Protein AF-E8WKQ5-F1 (afdb_monomer)

Secondary structure (DSSP, 8-state):
--HHHHHHHHHHHHH-TTSEEEEEE--BTTBSTT-EEEEEETTEEEEEEEE-S-GGG--S---HHHHHHHHHHHHHHHHH--SSEEEEEEE-

Nearest PDB structures (foldseek):
  8ove-assembly1_AX  TM=3.709E-01  e=2.073E-01  Trypanosoma brucei brucei
  6hz5-assembly1_M  TM=3.935E-01  e=5.755E-01  Escherichia coli K-12
  1ib8-assembly1_A  TM=2.394E-01  e=7.991E-02  Streptococcus pneumoniae
  6s81-assembly2_B  TM=2.930E-01  e=2.219E-01  Pyrococcus furiosus DSM 3638
  4l4q-assembly1_A  TM=2.978E-01  e=6.161E-01  Thermococcus kodakarensis

Solvent-accessible surface area (backbone atoms only — not comparable to full-atom values): 5324 Å² total; per-residue (Å²): 122,28,71,67,54,50,51,39,52,52,54,42,41,69,75,36,71,83,36,53,72,47,65,82,33,69,30,42,94,93,38,53,64,75,11,25,42,31,40,38,42,98,75,31,35,41,34,44,32,31,37,59,74,67,81,93,74,62,75,95,67,86,54,76,70,54,46,56,52,53,43,51,53,49,52,54,52,56,72,67,56,86,54,53,67,48,79,45,80,44,78,101

Radius of gyration: 12.78 Å; Cα contacts (8 Å, |Δi|>4): 143; chains: 1; bounding box: 30×22×36 Å

Sequence (92 aa):
MHEIGRQISVRLQEALPEARIYWEREPREEGLRGSALSAELKHRKFTMQFDGPPEEECAETLESALVDQVVDDFVEFFTRSIYPKEKFTRII

Mean predicted aligned error: 6.75 Å

Foldseek 3Di:
DEPLQVLLQVLLCVVCVQWDKDKPAGADNQGQAQTKIWTHHDLAIEIEHEHEDPPVPDDSDDDPVVSVVVNVVVSVCRVPDPDSYYYHYDYD

Structure (mmCIF, N/CA/C/O backbone):
data_AF-E8WKQ5-F1
#
_entry.id   AF-E8WKQ5-F1
#
loop_
_atom_site.group_PDB
_atom_site.id
_atom_site.type_symbol
_atom_site.labe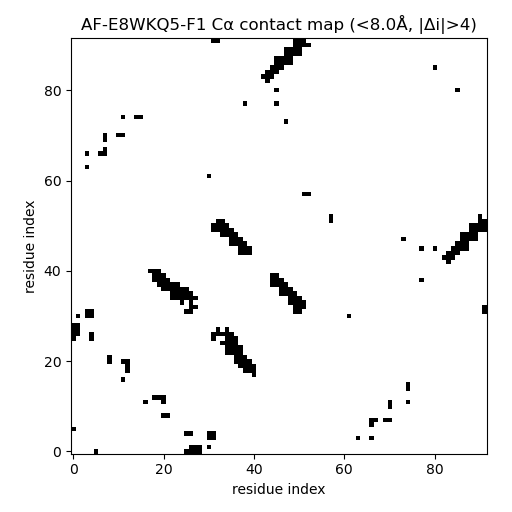l_atom_id
_atom_site.label_alt_id
_atom_site.label_comp_id
_atom_site.label_asym_id
_atom_site.label_entity_id
_atom_site.label_seq_id
_atom_site.pdbx_PDB_ins_code
_atom_site.Cartn_x
_atom_site.Cartn_y
_atom_site.Cartn_z
_atom_site.occupancy
_atom_site.B_iso_or_equiv
_atom_site.auth_seq_id
_atom_site.auth_comp_id
_atom_site.auth_asym_id
_atom_site.auth_atom_id
_atom_site.pdbx_PDB_model_num
ATOM 1 N N . MET A 1 1 ? 15.007 4.754 0.629 1.00 63.00 1 MET A N 1
ATOM 2 C CA . MET A 1 1 ? 13.589 4.816 0.213 1.00 63.00 1 MET A CA 1
ATOM 3 C C . MET A 1 1 ? 13.438 5.691 -1.030 1.00 63.00 1 MET A C 1
ATOM 5 O O . MET A 1 1 ? 13.754 6.874 -0.959 1.00 63.00 1 MET A O 1
ATOM 9 N N . HIS A 1 2 ? 12.988 5.102 -2.145 1.00 78.69 2 HIS A N 1
ATOM 10 C CA . HIS A 1 2 ? 12.702 5.781 -3.421 1.00 78.69 2 HIS A CA 1
ATOM 11 C C . HIS A 1 2 ? 11.620 6.868 -3.279 1.00 78.69 2 HIS A C 1
ATOM 13 O O . HIS A 1 2 ? 10.720 6.733 -2.442 1.00 78.69 2 HIS A O 1
ATOM 19 N N . GLU A 1 3 ? 11.664 7.912 -4.114 1.00 82.56 3 GLU A N 1
ATOM 20 C CA . GLU A 1 3 ? 10.744 9.059 -4.046 1.00 82.56 3 GLU A CA 1
ATOM 21 C C . GLU A 1 3 ? 9.270 8.630 -4.125 1.00 82.56 3 GLU A C 1
ATOM 23 O O . GLU A 1 3 ? 8.470 8.990 -3.265 1.00 82.56 3 GLU A O 1
ATOM 28 N N . ILE A 1 4 ? 8.934 7.762 -5.078 1.00 81.50 4 ILE A N 1
ATOM 29 C CA . ILE A 1 4 ? 7.578 7.209 -5.249 1.00 81.50 4 ILE A CA 1
ATOM 30 C C . ILE A 1 4 ? 7.129 6.410 -4.024 1.00 81.50 4 ILE A C 1
ATOM 32 O O . ILE A 1 4 ? 6.004 6.565 -3.556 1.00 81.50 4 ILE A O 1
ATOM 36 N N . GLY A 1 5 ? 8.022 5.599 -3.450 1.00 85.38 5 GLY A N 1
ATOM 37 C CA . GLY A 1 5 ? 7.727 4.848 -2.230 1.00 85.38 5 GLY A CA 1
ATOM 38 C C . GLY A 1 5 ? 7.370 5.765 -1.064 1.00 85.38 5 GLY A C 1
ATOM 39 O O . GLY A 1 5 ? 6.427 5.505 -0.310 1.00 85.38 5 GLY A O 1
ATOM 40 N N . ARG A 1 6 ? 8.092 6.884 -0.948 1.00 88.19 6 ARG A N 1
ATOM 41 C CA . ARG A 1 6 ? 7.810 7.918 0.046 1.00 88.19 6 ARG A CA 1
ATOM 42 C C . ARG A 1 6 ? 6.467 8.599 -0.222 1.00 88.19 6 ARG A C 1
ATOM 44 O O . ARG A 1 6 ? 5.686 8.731 0.716 1.00 88.19 6 ARG A O 1
ATOM 51 N N . GLN A 1 7 ? 6.186 8.995 -1.463 1.00 88.75 7 GLN A N 1
ATOM 52 C CA . GLN A 1 7 ? 4.923 9.647 -1.827 1.00 88.75 7 GLN A CA 1
ATOM 53 C C . GLN A 1 7 ? 3.712 8.745 -1.531 1.00 88.75 7 GLN A C 1
ATOM 55 O O . GLN A 1 7 ? 2.776 9.191 -0.869 1.00 88.75 7 GLN A O 1
ATOM 60 N N . ILE A 1 8 ? 3.775 7.461 -1.907 1.00 89.50 8 ILE A N 1
ATOM 61 C CA . ILE A 1 8 ? 2.736 6.462 -1.597 1.00 89.50 8 ILE A CA 1
ATOM 62 C C . ILE A 1 8 ? 2.523 6.342 -0.084 1.00 89.50 8 ILE A C 1
ATOM 64 O O . ILE A 1 8 ? 1.389 6.334 0.387 1.00 89.50 8 ILE A O 1
ATOM 68 N N . SER A 1 9 ? 3.609 6.280 0.691 1.00 90.50 9 SER A N 1
ATOM 69 C CA . SER A 1 9 ? 3.523 6.130 2.151 1.00 90.50 9 SER A CA 1
ATOM 70 C C . SER A 1 9 ? 2.835 7.319 2.814 1.00 90.50 9 SER A C 1
ATOM 72 O O . SER A 1 9 ? 1.996 7.119 3.688 1.00 90.50 9 SER A O 1
ATOM 74 N N . VAL A 1 10 ? 3.180 8.541 2.395 1.00 92.06 10 VAL A N 1
ATOM 75 C CA . VAL A 1 10 ? 2.577 9.778 2.917 1.00 92.06 10 VAL A CA 1
ATOM 76 C C . VAL A 1 10 ? 1.088 9.816 2.585 1.00 92.06 10 VAL A C 1
ATOM 78 O O . VAL A 1 10 ? 0.267 9.931 3.489 1.00 92.06 10 VAL A O 1
ATOM 81 N N . ARG A 1 11 ? 0.735 9.618 1.311 1.00 90.75 11 ARG A N 1
ATOM 82 C CA . ARG A 1 11 ? -0.660 9.623 0.845 1.00 90.75 11 ARG A CA 1
ATOM 83 C C . ARG A 1 11 ? -1.513 8.568 1.555 1.00 90.75 11 ARG A C 1
ATOM 85 O O . ARG A 1 11 ? -2.651 8.839 1.923 1.00 90.75 11 ARG A O 1
ATOM 92 N N . LEU A 1 12 ? -0.973 7.372 1.792 1.00 90.81 12 LEU A N 1
ATOM 93 C CA . LEU A 1 12 ? -1.698 6.318 2.509 1.00 90.81 12 LEU A CA 1
ATOM 94 C C . LEU A 1 12 ? -1.846 6.595 4.000 1.00 90.81 12 LEU A C 1
ATOM 96 O O . LEU A 1 12 ? -2.868 6.229 4.570 1.00 90.81 12 LEU A O 1
ATOM 100 N N . GLN A 1 13 ? -0.868 7.241 4.634 1.00 92.25 13 GLN A N 1
ATOM 101 C CA . GLN A 1 13 ? -1.019 7.700 6.017 1.00 92.25 13 GLN A CA 1
ATOM 102 C C . GLN A 1 13 ? -2.091 8.789 6.133 1.00 92.25 13 GLN A C 1
ATOM 104 O O . GLN A 1 13 ? -2.842 8.795 7.103 1.00 92.25 13 GLN A O 1
ATOM 109 N N . GLU A 1 14 ? -2.198 9.674 5.141 1.00 92.19 14 GLU A 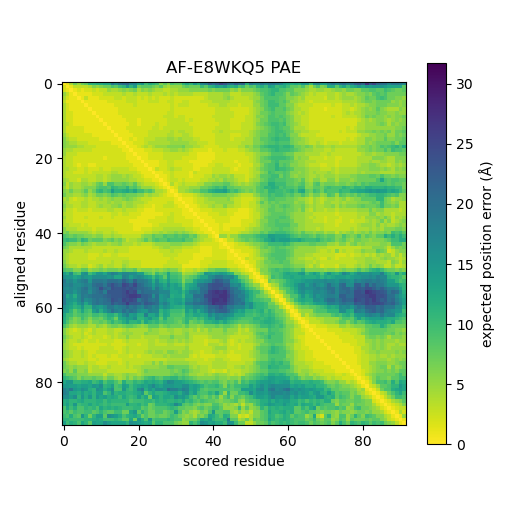N 1
ATOM 110 C CA . GLU A 1 14 ? -3.264 10.680 5.074 1.00 92.19 14 GLU A CA 1
ATOM 111 C C . GLU A 1 14 ? -4.642 10.040 4.846 1.00 92.19 14 GLU A C 1
ATOM 113 O O . GLU A 1 14 ? -5.612 10.419 5.502 1.00 92.19 14 GLU A O 1
ATOM 118 N N . ALA A 1 15 ? -4.733 9.051 3.951 1.00 88.81 15 ALA A N 1
ATOM 119 C CA . ALA A 1 15 ? -5.985 8.368 3.625 1.00 88.81 15 ALA A CA 1
ATOM 120 C C . ALA A 1 15 ? -6.452 7.388 4.719 1.00 88.81 15 ALA A C 1
ATOM 122 O O . ALA A 1 15 ? -7.653 7.212 4.927 1.00 88.81 15 ALA A O 1
ATOM 123 N N . LEU A 1 16 ? -5.516 6.744 5.422 1.00 89.31 16 LEU A N 1
ATOM 124 C CA . LEU A 1 16 ? -5.770 5.737 6.457 1.00 89.31 16 LEU A CA 1
ATOM 125 C C . LEU A 1 16 ? -5.049 6.111 7.769 1.00 89.31 16 LEU A C 1
ATOM 127 O O . LEU A 1 16 ? -4.171 5.370 8.216 1.00 89.31 16 LEU A O 1
ATOM 131 N N . PRO A 1 17 ? -5.427 7.217 8.437 1.00 88.81 17 PRO A N 1
ATOM 132 C CA . PRO A 1 17 ? -4.694 7.744 9.595 1.00 88.81 17 PRO A CA 1
ATOM 133 C C . PRO A 1 17 ? -4.703 6.808 10.810 1.00 88.81 17 PRO A C 1
ATOM 135 O O . PRO A 1 17 ? -3.829 6.885 11.671 1.00 88.81 17 PRO A O 1
ATOM 138 N N . GLU A 1 18 ? -5.687 5.912 10.893 1.00 88.88 18 GLU A N 1
ATOM 139 C CA . GLU A 1 18 ? -5.779 4.919 11.967 1.00 88.88 18 GLU A CA 1
ATOM 140 C C . GLU A 1 18 ? -4.924 3.668 11.702 1.00 88.88 18 GLU A C 1
ATOM 142 O O . GLU A 1 18 ? -4.683 2.881 12.622 1.00 88.88 18 GLU A O 1
ATOM 147 N N . ALA A 1 19 ? -4.489 3.448 10.457 1.00 89.62 19 ALA A N 1
ATOM 148 C CA . ALA A 1 19 ? -3.719 2.274 10.071 1.00 89.62 19 ALA A CA 1
ATOM 149 C C . ALA A 1 19 ? -2.213 2.544 10.177 1.00 89.62 19 ALA A C 1
ATOM 151 O O . ALA A 1 19 ? -1.693 3.576 9.755 1.00 89.62 19 ALA A O 1
ATOM 152 N N . ARG A 1 20 ? -1.470 1.564 10.688 1.00 93.00 20 ARG A N 1
ATOM 153 C CA . ARG A 1 20 ? -0.010 1.573 10.648 1.00 93.00 20 ARG A CA 1
ATOM 154 C C . ARG A 1 20 ? 0.454 1.167 9.252 1.00 93.00 20 ARG A C 1
ATOM 156 O O . ARG A 1 20 ? 0.370 -0.008 8.898 1.00 93.00 20 ARG A O 1
ATOM 163 N N . ILE A 1 21 ? 0.978 2.128 8.496 1.00 92.81 21 ILE A N 1
ATOM 164 C CA . ILE A 1 21 ? 1.538 1.920 7.154 1.00 92.81 21 ILE A CA 1
ATOM 165 C C . ILE A 1 21 ? 3.049 1.680 7.244 1.00 92.81 21 ILE A C 1
ATOM 167 O O . ILE A 1 21 ? 3.762 2.472 7.864 1.00 92.81 21 ILE A O 1
ATOM 171 N N . TYR A 1 22 ? 3.549 0.599 6.642 1.00 93.88 22 TYR A N 1
ATOM 172 C CA . TYR A 1 22 ? 4.983 0.293 6.586 1.00 93.88 22 TYR A CA 1
ATOM 173 C C . TYR A 1 22 ? 5.355 -0.584 5.389 1.00 93.88 22 TYR A C 1
ATOM 175 O O . TYR A 1 22 ? 4.587 -1.446 4.965 1.00 93.88 22 TYR A O 1
ATOM 183 N N . TRP A 1 23 ? 6.574 -0.410 4.881 1.00 92.62 23 TRP A N 1
ATOM 184 C CA . TRP A 1 23 ? 7.149 -1.305 3.880 1.00 92.62 23 TRP A CA 1
ATOM 185 C C . TRP A 1 23 ? 7.694 -2.567 4.552 1.00 92.62 23 TRP A C 1
ATOM 187 O O . TRP A 1 23 ? 8.526 -2.489 5.453 1.00 92.62 23 TRP A O 1
ATOM 197 N N . GLU A 1 24 ? 7.246 -3.739 4.107 1.00 92.25 24 GLU A N 1
ATOM 198 C CA . GLU A 1 24 ? 7.882 -5.020 4.446 1.00 92.25 24 GLU A CA 1
ATOM 199 C C . GLU A 1 24 ? 9.143 -5.255 3.620 1.00 92.25 24 GLU A C 1
ATOM 201 O O . GLU A 1 24 ? 10.104 -5.861 4.091 1.00 92.25 24 GLU A O 1
ATOM 206 N N . ARG A 1 25 ? 9.129 -4.769 2.377 1.00 90.31 25 ARG A N 1
ATOM 207 C CA . ARG A 1 25 ? 10.291 -4.703 1.493 1.00 90.31 25 ARG A CA 1
ATOM 208 C C . ARG A 1 25 ? 10.298 -3.329 0.855 1.00 90.31 25 ARG A C 1
ATOM 210 O O . ARG A 1 25 ? 9.322 -2.975 0.197 1.00 90.31 25 ARG A O 1
ATOM 217 N N . GLU A 1 26 ? 11.358 -2.562 1.091 1.00 87.94 26 GLU A N 1
ATOM 218 C CA . GLU A 1 26 ? 11.447 -1.196 0.582 1.00 87.94 26 GLU A CA 1
ATOM 219 C C . GLU A 1 26 ? 11.593 -1.163 -0.948 1.00 87.94 26 GLU A C 1
ATOM 221 O O . GLU A 1 26 ? 12.240 -2.041 -1.526 1.00 87.94 26 GLU A O 1
ATOM 226 N N . PRO A 1 27 ? 11.037 -0.132 -1.604 1.00 85.56 27 PRO A N 1
ATOM 227 C CA . PRO A 1 27 ? 11.324 0.183 -2.998 1.00 85.56 27 PRO A CA 1
ATOM 228 C C . PRO A 1 27 ? 12.816 0.446 -3.218 1.00 85.56 27 PRO A C 1
ATOM 230 O O . PRO A 1 27 ? 13.450 1.150 -2.420 1.00 85.56 27 PRO A O 1
ATOM 233 N N . ARG A 1 28 ? 13.353 -0.096 -4.312 1.00 82.12 28 ARG A N 1
ATOM 234 C CA . ARG A 1 28 ? 14.741 0.117 -4.748 1.00 82.12 28 ARG A CA 1
ATOM 235 C C . ARG A 1 28 ? 14.852 1.407 -5.563 1.00 82.12 28 ARG A C 1
ATOM 237 O O . ARG A 1 28 ? 13.846 2.046 -5.856 1.00 82.12 28 ARG A O 1
ATOM 244 N N . GLU A 1 29 ? 16.072 1.790 -5.930 1.00 73.94 29 GLU A N 1
ATOM 245 C CA . GLU A 1 29 ? 16.313 2.943 -6.816 1.00 73.94 29 GLU A CA 1
ATOM 246 C C . GLU A 1 29 ? 15.607 2.797 -8.174 1.00 73.94 29 GLU A C 1
ATOM 248 O O . GLU A 1 29 ? 15.190 3.787 -8.754 1.00 73.94 29 GLU A O 1
ATOM 253 N N . GLU A 1 30 ? 15.386 1.559 -8.613 1.00 70.56 30 GLU A N 1
ATOM 254 C CA . GLU A 1 30 ? 14.708 1.195 -9.863 1.00 70.56 30 GLU A CA 1
ATOM 255 C C . GLU A 1 30 ? 13.166 1.234 -9.765 1.00 70.56 30 GLU A C 1
ATOM 257 O O . GLU A 1 30 ? 12.468 0.947 -10.734 1.00 70.56 30 GLU A O 1
ATOM 262 N N . GLY A 1 31 ? 12.607 1.567 -8.594 1.00 77.38 31 GLY A N 1
ATOM 263 C CA . GLY A 1 31 ? 11.169 1.734 -8.389 1.00 77.38 31 GLY A CA 1
ATOM 264 C C . GLY A 1 31 ? 10.539 0.724 -7.427 1.00 77.38 31 GLY A C 1
ATOM 265 O O . GLY A 1 31 ? 11.138 0.281 -6.444 1.00 77.38 31 GLY A O 1
ATOM 266 N N . LEU A 1 32 ? 9.262 0.411 -7.662 1.00 81.44 32 LEU A N 1
ATOM 267 C CA . LEU A 1 32 ? 8.424 -0.362 -6.737 1.00 81.44 32 LEU A CA 1
ATOM 268 C C . LEU A 1 32 ? 8.540 -1.882 -6.921 1.00 81.44 32 LEU A C 1
ATOM 270 O O . LEU A 1 32 ? 8.068 -2.627 -6.064 1.00 81.44 32 LEU A O 1
ATOM 274 N N . ARG A 1 33 ? 9.147 -2.380 -7.999 1.00 83.56 33 ARG A N 1
ATOM 275 C CA . ARG A 1 33 ? 9.180 -3.819 -8.285 1.00 83.56 33 ARG A CA 1
ATOM 276 C C . ARG A 1 33 ? 9.858 -4.611 -7.164 1.00 83.56 33 ARG A C 1
ATOM 278 O O . ARG A 1 33 ? 10.916 -4.242 -6.659 1.00 83.56 33 ARG A O 1
ATOM 285 N N . GLY A 1 34 ? 9.236 -5.717 -6.758 1.00 83.31 34 GLY A N 1
ATOM 286 C CA . GLY A 1 34 ? 9.725 -6.575 -5.677 1.00 83.31 34 GLY A CA 1
ATOM 287 C C . GLY A 1 34 ? 9.521 -5.993 -4.273 1.00 83.31 34 GLY A C 1
ATOM 288 O O . GLY A 1 34 ? 9.823 -6.675 -3.286 1.00 83.31 34 GLY A O 1
ATOM 289 N N . SER A 1 35 ? 8.990 -4.772 -4.162 1.00 89.06 35 SER A N 1
ATOM 290 C CA . SER A 1 35 ? 8.630 -4.158 -2.886 1.00 89.06 35 SER A CA 1
ATOM 291 C C . SER A 1 35 ? 7.304 -4.714 -2.356 1.00 89.06 35 SER A C 1
ATOM 293 O O . SER A 1 35 ? 6.531 -5.377 -3.058 1.00 89.06 35 SER A O 1
ATOM 295 N N . ALA A 1 36 ? 7.056 -4.499 -1.069 1.00 90.81 36 ALA A N 1
ATOM 296 C CA . ALA A 1 36 ? 5.817 -4.911 -0.428 1.00 90.81 36 ALA A CA 1
ATOM 297 C C . ALA A 1 36 ? 5.416 -3.892 0.631 1.00 90.81 36 ALA A C 1
ATOM 299 O O . ALA A 1 36 ? 6.205 -3.589 1.530 1.00 90.81 36 ALA A O 1
ATOM 300 N N . LEU A 1 37 ? 4.188 -3.401 0.530 1.00 92.81 37 LEU A N 1
ATOM 301 C CA . LEU A 1 37 ? 3.610 -2.401 1.413 1.00 92.81 37 LEU A CA 1
ATOM 302 C C . LEU A 1 37 ? 2.501 -3.019 2.249 1.00 92.81 37 LEU A C 1
ATOM 304 O O . LEU A 1 37 ? 1.630 -3.702 1.714 1.00 92.81 37 LEU A O 1
ATOM 308 N N . SER A 1 38 ? 2.506 -2.738 3.545 1.00 92.88 38 SER A N 1
ATOM 309 C CA . SER A 1 38 ? 1.511 -3.240 4.480 1.00 92.88 38 SER A CA 1
ATOM 310 C C . SER A 1 38 ? 0.807 -2.118 5.227 1.00 92.88 38 SER A C 1
ATOM 312 O O . SER A 1 38 ? 1.430 -1.144 5.647 1.00 92.88 38 SER A O 1
ATOM 314 N N . ALA A 1 39 ? -0.494 -2.307 5.433 1.00 91.75 39 ALA A N 1
ATOM 315 C CA . ALA A 1 39 ? -1.325 -1.510 6.322 1.00 91.75 39 ALA A CA 1
ATOM 316 C C . ALA A 1 39 ? -1.921 -2.409 7.402 1.00 91.75 39 ALA A C 1
ATOM 318 O O . ALA A 1 39 ? -2.526 -3.445 7.108 1.00 91.75 39 ALA A O 1
ATOM 319 N N . GLU A 1 40 ? -1.751 -2.011 8.657 1.00 90.88 40 GLU A N 1
ATOM 320 C CA . GLU A 1 40 ? -2.211 -2.767 9.817 1.00 90.88 40 GLU A CA 1
ATOM 321 C C . GLU A 1 40 ? -3.133 -1.914 10.687 1.00 90.88 40 GLU A C 1
ATOM 323 O O . GLU A 1 40 ? -2.748 -0.853 11.170 1.00 90.88 40 GLU A O 1
ATOM 328 N N . LEU A 1 41 ? -4.361 -2.384 10.896 1.00 88.75 41 LEU A N 1
ATOM 329 C CA . LEU A 1 41 ? -5.376 -1.723 11.709 1.00 88.75 41 LEU A CA 1
ATOM 330 C C . LEU A 1 41 ? -6.017 -2.746 12.646 1.00 88.75 41 LEU A C 1
ATOM 332 O O . LEU A 1 41 ? -6.740 -3.645 12.210 1.00 88.75 41 LEU A O 1
ATOM 336 N N . LYS A 1 42 ? -5.795 -2.589 13.955 1.00 86.31 42 LYS A N 1
ATOM 337 C CA . LYS A 1 42 ? -6.306 -3.496 14.999 1.00 86.31 42 LYS A CA 1
ATOM 338 C C . LYS A 1 42 ? -5.885 -4.953 14.732 1.00 86.31 42 LYS A C 1
ATOM 340 O O . LYS A 1 42 ? -4.719 -5.286 14.889 1.00 86.31 42 LYS A O 1
ATOM 345 N N . HIS A 1 43 ? -6.818 -5.817 14.331 1.00 82.25 43 HIS A N 1
ATOM 346 C CA . HIS A 1 43 ? -6.572 -7.234 14.023 1.00 82.25 43 HIS A CA 1
ATOM 347 C C . HIS A 1 43 ? -6.535 -7.527 12.519 1.00 82.25 43 HIS A C 1
ATOM 349 O O . HIS A 1 43 ? -6.592 -8.692 12.123 1.00 82.25 43 HIS A O 1
ATOM 355 N N . ARG A 1 44 ? -6.496 -6.480 11.688 1.00 83.81 44 ARG A N 1
ATOM 356 C CA . ARG A 1 44 ? -6.512 -6.572 10.232 1.00 83.81 44 ARG A CA 1
ATOM 357 C C . ARG A 1 44 ? -5.171 -6.131 9.671 1.00 83.81 44 ARG A C 1
ATOM 359 O O . ARG A 1 44 ? -4.676 -5.063 10.021 1.00 83.81 44 ARG A O 1
ATOM 366 N N . LYS A 1 45 ? -4.606 -6.943 8.783 1.00 88.06 45 LYS A N 1
ATOM 367 C CA . LYS A 1 45 ? -3.403 -6.615 8.020 1.00 88.06 45 LYS A CA 1
ATOM 368 C C . LYS A 1 45 ? -3.638 -6.875 6.541 1.00 88.06 45 LYS A C 1
ATOM 370 O O . LYS A 1 45 ? -3.983 -7.990 6.156 1.00 88.06 45 LYS A O 1
ATOM 375 N N . PHE A 1 46 ? -3.390 -5.860 5.732 1.00 88.38 46 PHE A N 1
ATOM 376 C CA . PHE A 1 46 ? -3.402 -5.958 4.283 1.00 88.38 46 PHE A CA 1
ATOM 377 C C . PHE A 1 46 ? -1.993 -5.716 3.759 1.00 88.38 46 PHE A C 1
ATOM 379 O O . PHE A 1 46 ? -1.345 -4.756 4.179 1.00 88.38 46 PHE A O 1
ATOM 386 N N . THR A 1 47 ? -1.528 -6.573 2.856 1.00 89.50 47 THR A N 1
ATOM 387 C CA . THR A 1 47 ? -0.219 -6.438 2.212 1.00 89.50 47 THR A CA 1
ATOM 388 C C . THR A 1 47 ? -0.390 -6.412 0.700 1.00 89.50 47 THR A C 1
ATOM 390 O O . THR A 1 47 ? -0.907 -7.370 0.125 1.00 89.50 47 THR A O 1
ATOM 393 N N . MET A 1 48 ? 0.098 -5.352 0.061 1.00 89.19 48 MET A N 1
ATOM 394 C CA . MET A 1 48 ? 0.221 -5.239 -1.388 1.00 89.19 48 MET A CA 1
ATOM 395 C C . MET A 1 48 ? 1.669 -5.513 -1.794 1.00 89.19 48 MET A C 1
ATOM 397 O O . MET A 1 48 ? 2.588 -4.799 -1.389 1.00 89.19 48 MET A O 1
ATOM 401 N N . GLN A 1 49 ? 1.875 -6.563 -2.580 1.00 89.25 49 GLN A N 1
ATOM 402 C CA . GLN A 1 49 ? 3.147 -6.868 -3.217 1.00 89.25 49 GLN A CA 1
ATOM 403 C C . GLN A 1 49 ? 3.158 -6.278 -4.622 1.00 89.25 49 GLN A C 1
ATOM 405 O O . GLN A 1 49 ? 2.226 -6.497 -5.390 1.00 89.25 49 GLN A O 1
ATOM 410 N N . PHE A 1 50 ? 4.228 -5.568 -4.950 1.00 85.94 50 PHE A N 1
ATOM 411 C CA . PHE A 1 50 ? 4.448 -5.008 -6.274 1.00 85.94 50 PHE A CA 1
ATOM 412 C C . PHE A 1 50 ? 5.319 -5.974 -7.075 1.00 85.94 50 PHE A C 1
ATOM 414 O O . PHE A 1 50 ? 6.446 -6.284 -6.675 1.00 85.94 50 PHE A O 1
ATOM 421 N N . ASP A 1 51 ? 4.788 -6.472 -8.182 1.00 80.94 51 ASP A N 1
ATOM 422 C CA . ASP A 1 51 ? 5.480 -7.350 -9.123 1.00 80.94 51 ASP A CA 1
ATOM 423 C C . ASP A 1 51 ? 5.465 -6.731 -10.525 1.00 80.94 51 ASP A C 1
ATOM 425 O O . ASP A 1 51 ? 4.695 -5.810 -10.772 1.00 80.94 51 ASP A O 1
ATOM 429 N N . GLY A 1 52 ? 6.309 -7.203 -11.436 1.00 66.12 52 GLY A N 1
ATOM 430 C CA . GLY A 1 52 ? 6.400 -6.643 -12.789 1.00 66.12 52 GLY A CA 1
ATOM 431 C C . GLY A 1 52 ? 6.931 -7.649 -13.815 1.00 66.12 52 GLY A C 1
ATOM 432 O O . GLY A 1 52 ? 7.561 -8.641 -13.417 1.00 66.12 52 GLY A O 1
ATOM 433 N N . PRO A 1 53 ? 6.696 -7.420 -15.123 1.00 60.25 53 PRO A N 1
ATOM 434 C CA . PRO A 1 53 ? 7.257 -8.232 -16.211 1.00 60.25 53 PRO A CA 1
ATOM 435 C C . PRO A 1 53 ? 8.801 -8.197 -16.203 1.00 60.25 53 PRO A C 1
ATOM 437 O O . PRO A 1 53 ? 9.380 -7.379 -15.492 1.00 60.25 53 PRO A O 1
ATOM 440 N N . PRO A 1 54 ? 9.518 -9.100 -16.904 1.00 58.53 54 PRO A N 1
ATOM 441 C CA . PRO A 1 54 ? 10.991 -9.115 -16.959 1.00 58.53 54 PRO A CA 1
ATOM 442 C C . PRO A 1 54 ? 11.592 -7.716 -17.197 1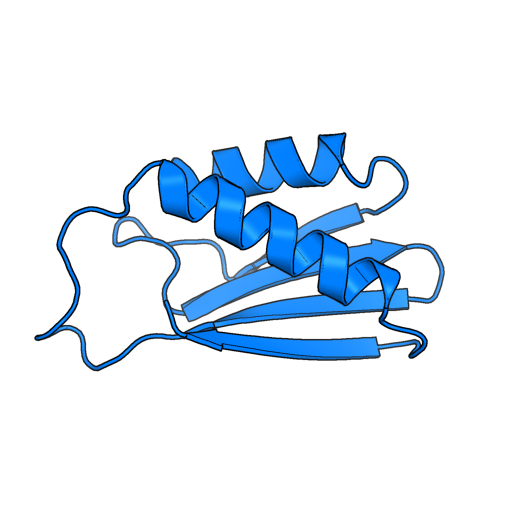.00 58.53 54 PRO A C 1
ATOM 444 O O . PRO A 1 54 ? 10.993 -6.912 -17.900 1.00 58.53 54 PRO A O 1
ATOM 447 N N . GLU A 1 55 ? 12.744 -7.407 -16.582 1.00 56.69 55 GLU A N 1
ATOM 448 C CA . GLU A 1 55 ? 13.362 -6.055 -16.579 1.00 56.69 55 GLU A CA 1
ATOM 449 C C . GLU A 1 55 ? 13.525 -5.430 -17.977 1.00 56.69 55 GLU A C 1
ATOM 451 O O . GLU A 1 55 ? 13.532 -4.211 -18.101 1.00 56.69 55 GLU A O 1
ATOM 456 N N . GLU A 1 56 ? 13.582 -6.253 -19.025 1.00 52.88 56 GLU A N 1
ATOM 457 C CA . GLU A 1 56 ? 13.727 -5.852 -20.429 1.00 52.88 56 GLU A CA 1
ATOM 458 C C . GLU A 1 56 ? 12.525 -5.066 -21.002 1.00 52.88 56 GLU A C 1
ATOM 460 O O . GLU A 1 56 ? 12.669 -4.441 -22.051 1.00 52.88 56 GLU A O 1
ATOM 465 N N . GLU A 1 57 ? 11.361 -5.055 -20.335 1.00 49.47 57 GLU A N 1
ATOM 466 C CA . GLU A 1 57 ? 10.132 -4.386 -20.814 1.00 49.47 57 GLU A CA 1
ATOM 467 C C . GLU A 1 57 ? 9.645 -3.228 -19.919 1.00 49.47 57 GLU A C 1
ATOM 469 O O . GLU A 1 57 ? 8.604 -2.625 -20.194 1.00 49.47 57 GLU A O 1
ATOM 474 N N . CYS A 1 58 ? 10.361 -2.892 -18.842 1.00 52.72 58 CYS A N 1
ATOM 475 C CA . CYS A 1 58 ? 9.918 -1.839 -17.926 1.00 52.72 58 CYS A CA 1
ATOM 476 C C . CYS A 1 58 ? 10.194 -0.436 -18.486 1.00 52.72 58 CYS A C 1
ATOM 478 O O . CYS A 1 58 ? 11.314 -0.109 -18.873 1.00 52.72 58 CYS A O 1
ATOM 480 N N . ALA A 1 59 ? 9.177 0.429 -18.460 1.00 52.72 59 ALA A N 1
ATOM 481 C CA . ALA A 1 59 ? 9.352 1.853 -18.721 1.00 52.72 59 ALA A CA 1
ATOM 482 C C . ALA A 1 59 ? 10.307 2.466 -17.678 1.00 52.72 59 ALA A C 1
ATOM 484 O O . ALA A 1 59 ? 10.086 2.334 -16.476 1.00 52.72 59 ALA A O 1
ATOM 485 N N . GLU A 1 60 ? 11.348 3.166 -18.141 1.00 51.28 60 GLU A N 1
ATOM 486 C CA . GLU A 1 60 ? 12.412 3.760 -17.309 1.00 51.28 60 GLU A CA 1
ATOM 487 C C . GLU A 1 60 ? 11.912 4.834 -16.323 1.00 51.28 60 GLU A C 1
ATOM 489 O O . GLU A 1 60 ? 12.670 5.314 -15.482 1.00 51.28 60 GLU A O 1
ATOM 494 N N . THR A 1 61 ? 10.653 5.272 -16.419 1.00 58.16 61 THR A N 1
ATOM 495 C CA . THR A 1 61 ? 10.117 6.347 -15.578 1.00 58.16 61 THR A CA 1
ATOM 496 C C . THR A 1 61 ? 8.694 6.036 -15.139 1.00 58.16 61 THR A C 1
ATOM 498 O O . THR A 1 61 ? 7.762 6.019 -15.938 1.00 58.16 61 THR A O 1
ATOM 501 N N . LEU A 1 62 ? 8.519 5.810 -13.839 1.00 62.25 62 LEU A N 1
ATOM 502 C CA . LEU A 1 62 ? 7.204 5.690 -13.218 1.00 62.25 62 LEU A CA 1
ATOM 503 C C . LEU A 1 62 ? 6.582 7.092 -13.113 1.00 62.25 62 LEU A C 1
ATOM 505 O O . LEU A 1 62 ? 7.105 7.968 -12.425 1.00 62.25 62 LEU A O 1
ATOM 509 N N . GLU A 1 63 ? 5.473 7.314 -13.812 1.00 67.69 63 GLU A N 1
ATOM 510 C CA . GLU A 1 63 ? 4.782 8.604 -13.819 1.00 67.69 63 GLU A CA 1
ATOM 511 C C . GLU A 1 63 ? 4.095 8.901 -12.477 1.00 67.69 63 GLU A C 1
ATOM 513 O O . GLU A 1 63 ? 3.618 8.000 -11.786 1.00 67.69 63 GLU A O 1
ATOM 518 N N . SER A 1 64 ? 3.948 10.185 -12.129 1.00 68.38 64 SER A N 1
ATOM 519 C CA . SER A 1 64 ? 3.231 10.610 -10.913 1.00 68.38 64 SER A CA 1
ATOM 520 C C . SER A 1 64 ? 1.785 10.101 -10.858 1.00 68.38 64 SER A C 1
ATOM 522 O O . SER A 1 64 ? 1.258 9.893 -9.769 1.00 68.38 64 SER A O 1
ATOM 524 N N . ALA A 1 65 ? 1.149 9.866 -12.010 1.00 73.62 65 ALA A N 1
ATOM 525 C CA . ALA A 1 65 ? -0.193 9.291 -12.089 1.00 73.62 65 ALA A CA 1
ATOM 526 C C . ALA A 1 65 ? -0.266 7.865 -11.508 1.00 73.62 65 ALA A C 1
ATOM 528 O O . ALA A 1 65 ? -1.317 7.451 -11.020 1.00 73.62 65 ALA A O 1
ATOM 529 N N 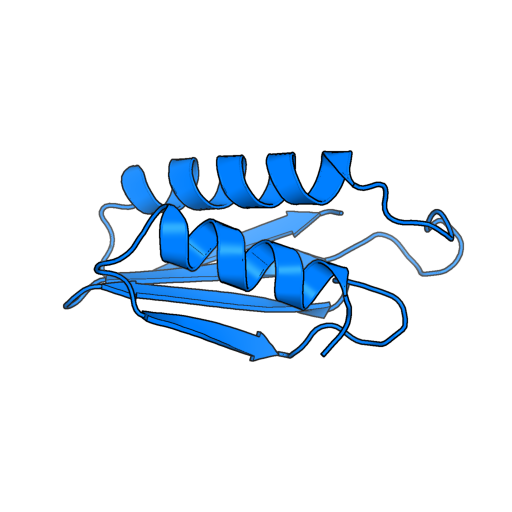. LEU A 1 66 ? 0.848 7.124 -11.508 1.00 75.62 66 LEU A N 1
ATOM 530 C CA . LEU A 1 66 ? 0.920 5.789 -10.919 1.00 75.62 66 LEU A CA 1
ATOM 531 C C . LEU A 1 66 ? 0.812 5.832 -9.391 1.00 75.62 66 LEU A C 1
ATOM 533 O O . LEU A 1 66 ? 0.237 4.922 -8.800 1.00 75.62 66 LEU A O 1
ATOM 537 N N . VAL A 1 67 ? 1.340 6.881 -8.747 1.00 79.44 67 VAL A N 1
ATOM 538 C CA . VAL A 1 67 ? 1.241 7.057 -7.288 1.00 79.44 67 VAL A CA 1
ATOM 539 C C . VAL A 1 67 ? -0.222 7.102 -6.873 1.00 79.44 67 VAL A C 1
ATOM 541 O O . VAL A 1 67 ? -0.619 6.363 -5.976 1.00 79.44 67 VAL A O 1
ATOM 544 N N . ASP A 1 68 ? -1.016 7.924 -7.555 1.00 82.44 68 ASP A N 1
ATOM 545 C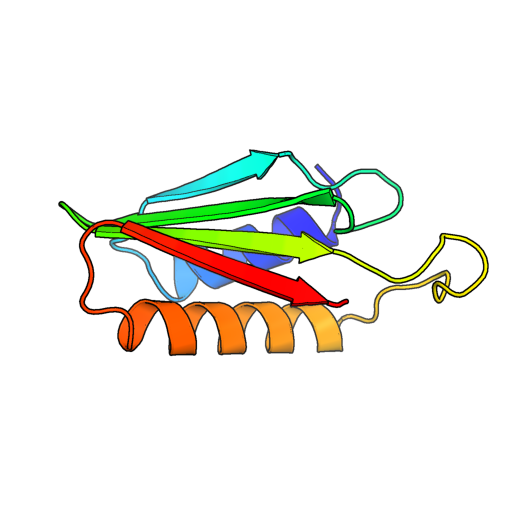 CA . ASP A 1 68 ? -2.428 8.116 -7.229 1.00 82.44 68 ASP A CA 1
ATOM 546 C C . ASP A 1 68 ? -3.221 6.825 -7.452 1.00 82.44 68 ASP A C 1
ATOM 548 O O . ASP A 1 68 ? -3.941 6.393 -6.557 1.00 82.44 68 ASP A O 1
ATOM 552 N N . GLN A 1 69 ? -2.983 6.124 -8.566 1.00 82.75 69 GLN A N 1
ATOM 553 C CA . GLN A 1 69 ? -3.614 4.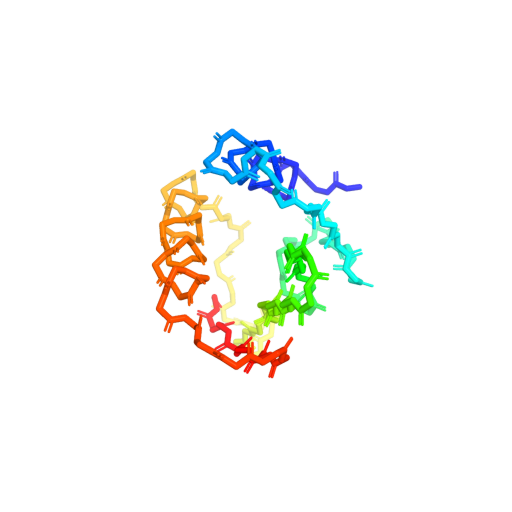824 -8.823 1.00 82.75 69 GLN A CA 1
ATOM 554 C C . GLN A 1 69 ? -3.258 3.774 -7.763 1.00 82.75 69 GLN A C 1
ATOM 556 O O . GLN A 1 69 ? -4.130 3.058 -7.280 1.00 82.75 69 GLN A O 1
ATOM 561 N N . VAL A 1 70 ? -1.982 3.672 -7.377 1.00 84.06 70 VAL A N 1
ATOM 562 C CA . VAL A 1 70 ? -1.546 2.713 -6.350 1.00 84.06 70 VAL A CA 1
ATOM 563 C C . VAL A 1 70 ? -2.203 3.014 -5.005 1.00 84.06 70 VAL A C 1
ATOM 565 O O . VAL A 1 70 ? -2.605 2.082 -4.308 1.00 84.06 70 VAL A O 1
ATOM 568 N N . VAL A 1 71 ? -2.311 4.291 -4.636 1.00 86.25 71 VAL A N 1
ATOM 569 C CA . VAL A 1 71 ? -2.968 4.718 -3.396 1.00 86.25 71 VAL A CA 1
ATOM 570 C C . VAL A 1 71 ? -4.457 4.382 -3.438 1.00 86.25 71 VAL A C 1
ATOM 572 O O . VAL A 1 71 ? -4.947 3.749 -2.501 1.00 86.25 71 VAL A O 1
ATOM 575 N N . ASP A 1 72 ? -5.151 4.748 -4.515 1.00 87.50 72 ASP A N 1
ATOM 576 C CA . ASP A 1 72 ? -6.589 4.518 -4.676 1.00 87.50 72 AS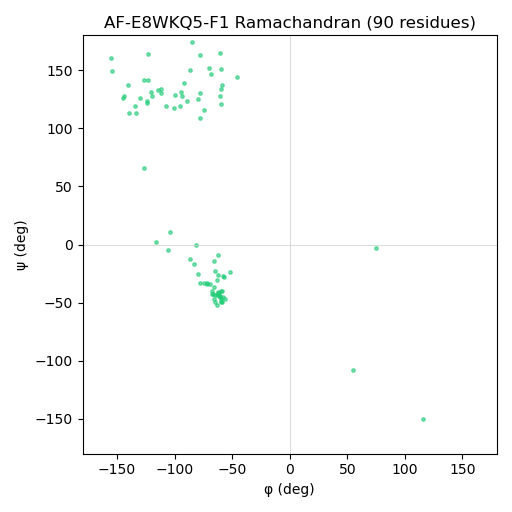P A CA 1
ATOM 577 C C . ASP A 1 72 ? -6.920 3.026 -4.611 1.00 87.50 72 ASP A C 1
ATOM 579 O O . ASP A 1 72 ? -7.757 2.608 -3.806 1.00 87.50 72 ASP A O 1
ATOM 583 N N . ASP A 1 73 ? -6.191 2.207 -5.371 1.00 85.81 73 ASP A N 1
ATOM 584 C CA . ASP A 1 73 ? -6.373 0.760 -5.364 1.00 85.81 73 ASP A CA 1
ATOM 585 C C . ASP A 1 73 ? -6.101 0.178 -3.976 1.00 85.81 73 ASP A C 1
ATOM 587 O O . ASP A 1 73 ? -6.875 -0.633 -3.464 1.00 85.81 73 ASP A O 1
ATOM 591 N N . PHE A 1 74 ? -5.027 0.611 -3.313 1.00 86.94 74 PHE A N 1
ATOM 592 C CA . PHE A 1 74 ? -4.715 0.135 -1.970 1.00 86.94 74 PHE A CA 1
ATOM 593 C C . PHE A 1 74 ? -5.836 0.465 -0.978 1.00 86.94 74 PHE A C 1
ATOM 595 O O . PHE A 1 74 ? -6.226 -0.405 -0.197 1.00 86.94 74 PHE A O 1
ATOM 602 N N . VAL A 1 75 ? -6.378 1.684 -1.002 1.00 86.62 75 VAL A N 1
ATOM 603 C CA . VAL A 1 75 ? -7.481 2.098 -0.121 1.00 86.62 75 VAL A CA 1
ATOM 604 C C . VAL A 1 75 ? -8.765 1.331 -0.449 1.00 86.62 75 VAL A C 1
ATOM 606 O O . VAL A 1 75 ? -9.444 0.852 0.468 1.00 86.62 75 VAL A O 1
ATOM 609 N N . GLU A 1 76 ? -9.091 1.152 -1.729 1.00 87.25 76 GLU A N 1
ATOM 610 C CA . GLU A 1 76 ? -10.253 0.372 -2.165 1.00 87.25 76 GLU A CA 1
ATOM 611 C C . GLU A 1 76 ? -10.165 -1.078 -1.667 1.00 87.25 76 GLU A C 1
ATOM 613 O O . GLU A 1 76 ? -11.105 -1.589 -1.047 1.00 87.25 76 GLU A O 1
ATOM 618 N N . PHE A 1 77 ? -9.021 -1.740 -1.853 1.00 81.44 77 PHE A N 1
ATOM 619 C CA . PHE A 1 77 ? -8.831 -3.110 -1.373 1.00 81.44 77 PHE A CA 1
ATOM 620 C C . PHE A 1 77 ? -8.797 -3.189 0.155 1.00 81.44 77 PHE A C 1
ATOM 622 O O . PHE A 1 77 ? -9.404 -4.089 0.741 1.00 81.44 77 PHE A O 1
ATOM 629 N N . PHE A 1 78 ? -8.154 -2.233 0.825 1.00 81.81 78 PHE A N 1
ATOM 630 C CA . PHE A 1 78 ? -8.093 -2.193 2.284 1.00 81.81 78 PHE A CA 1
ATOM 631 C C . PHE A 1 78 ? -9.481 -2.043 2.917 1.00 81.81 78 PHE A C 1
ATOM 633 O O . PHE A 1 78 ? -9.798 -2.714 3.902 1.00 81.81 78 PHE A O 1
ATOM 640 N N . THR A 1 79 ? -10.334 -1.188 2.356 1.00 80.81 79 THR A N 1
ATOM 641 C CA . THR A 1 79 ? -11.696 -0.966 2.868 1.00 80.81 79 THR A CA 1
ATOM 642 C C . THR A 1 79 ? -12.622 -2.151 2.600 1.00 80.81 79 THR A C 1
ATOM 644 O O . THR A 1 79 ? -13.465 -2.457 3.446 1.00 80.81 79 THR A O 1
ATOM 647 N N . ARG A 1 80 ? -12.436 -2.861 1.481 1.00 80.00 80 ARG A N 1
ATOM 648 C CA . ARG A 1 80 ? -13.205 -4.071 1.137 1.00 80.00 80 ARG A CA 1
ATOM 649 C C . ARG A 1 80 ? -12.737 -5.338 1.840 1.00 80.00 80 ARG A C 1
ATOM 651 O O . ARG A 1 80 ? -13.534 -6.261 2.001 1.00 80.00 80 ARG A O 1
ATOM 658 N N . SER A 1 81 ? -11.474 -5.401 2.250 1.00 69.12 81 SER A N 1
ATOM 659 C CA . SER A 1 81 ? -10.938 -6.550 2.973 1.00 69.12 81 SER A CA 1
ATOM 660 C C . SER A 1 81 ? -11.721 -6.755 4.275 1.00 69.12 81 SER A C 1
ATOM 662 O O . SER A 1 81 ? -11.786 -5.879 5.128 1.00 69.12 81 SER A O 1
ATOM 664 N N . ILE A 1 82 ? -12.344 -7.914 4.454 1.00 68.00 82 ILE A N 1
ATOM 665 C CA . ILE A 1 82 ? -13.028 -8.286 5.708 1.00 68.00 82 ILE A CA 1
ATOM 666 C C . ILE A 1 82 ? -12.230 -9.324 6.500 1.00 68.00 82 ILE A C 1
ATOM 668 O O . ILE A 1 82 ? -12.599 -9.681 7.621 1.00 68.00 82 ILE A O 1
ATOM 672 N N . TYR A 1 83 ? -11.124 -9.803 5.929 1.00 63.56 83 TYR A N 1
ATOM 673 C CA . TYR A 1 83 ? -10.307 -10.851 6.512 1.00 63.56 83 TYR A CA 1
ATOM 674 C C . TYR A 1 83 ? -9.259 -10.283 7.483 1.00 63.56 83 TYR A C 1
ATOM 676 O O . TYR A 1 83 ? -8.768 -9.165 7.306 1.00 63.56 83 TYR A O 1
ATOM 684 N N . PRO A 1 84 ? -8.867 -11.053 8.517 1.00 67.75 84 PRO A N 1
ATOM 685 C CA . PRO A 1 84 ? -7.841 -10.623 9.470 1.00 67.75 84 PRO A CA 1
ATOM 686 C C . PRO A 1 84 ? -6.468 -10.413 8.815 1.00 67.75 84 PRO A C 1
ATOM 688 O O . PRO A 1 84 ? -5.674 -9.591 9.266 1.00 67.75 84 PRO A O 1
ATOM 691 N N . LYS A 1 85 ? -6.161 -11.174 7.759 1.00 74.94 85 LYS A N 1
ATOM 692 C CA . LYS A 1 85 ? -4.922 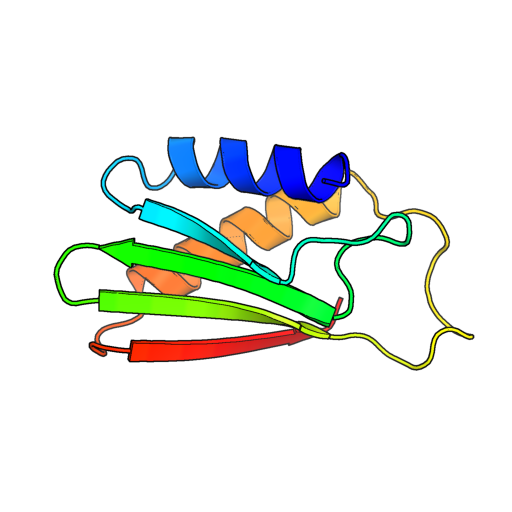-11.060 6.985 1.00 74.94 85 LYS A CA 1
ATOM 693 C C . LYS A 1 85 ? -5.219 -11.323 5.519 1.00 74.94 85 LYS A C 1
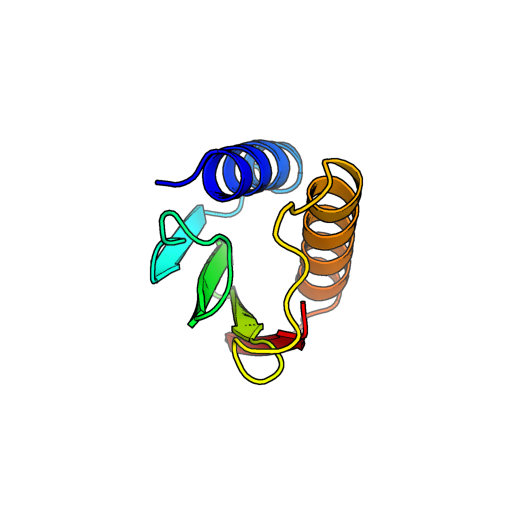ATOM 695 O O . LYS A 1 85 ? -5.775 -12.372 5.204 1.00 74.94 85 LYS A O 1
ATOM 700 N N . GLU A 1 86 ? -4.805 -10.417 4.646 1.00 75.19 86 GLU A N 1
ATOM 701 C CA . GLU A 1 86 ? -5.012 -10.547 3.204 1.00 75.19 86 GLU A CA 1
ATOM 702 C C . GLU A 1 86 ? -3.774 -10.058 2.445 1.00 75.19 86 GLU A C 1
ATOM 704 O O . GLU A 1 86 ? -3.146 -9.066 2.824 1.00 75.19 86 GLU A O 1
ATOM 709 N N . LYS A 1 87 ? -3.378 -10.810 1.413 1.00 76.38 87 LYS A N 1
ATOM 710 C CA . LYS A 1 87 ? -2.227 -10.504 0.559 1.00 76.38 87 LYS A CA 1
ATOM 711 C C . LYS A 1 87 ? -2.703 -10.358 -0.878 1.00 76.38 87 LYS A C 1
ATOM 713 O O . LYS A 1 87 ? -3.390 -11.247 -1.375 1.00 76.38 87 LYS A O 1
ATOM 718 N N . PHE A 1 88 ? -2.294 -9.280 -1.531 1.00 76.62 88 PHE A N 1
ATOM 719 C CA . PHE A 1 88 ? -2.613 -8.994 -2.923 1.00 76.62 88 PHE A CA 1
ATOM 720 C C . PHE A 1 88 ? -1.332 -8.726 -3.714 1.00 76.62 88 PHE A C 1
ATOM 722 O O . PHE A 1 88 ? -0.422 -8.070 -3.206 1.00 76.62 88 PHE A O 1
ATOM 729 N N . THR A 1 89 ? -1.269 -9.208 -4.953 1.00 75.94 89 THR A N 1
ATOM 730 C CA . THR A 1 89 ? -0.162 -8.924 -5.873 1.00 75.94 89 THR A CA 1
ATOM 731 C C . THR A 1 89 ? -0.651 -7.966 -6.947 1.00 75.94 89 THR A C 1
ATOM 733 O O . THR A 1 89 ? -1.564 -8.299 -7.699 1.00 75.94 89 THR A O 1
ATOM 736 N N . ARG A 1 90 ? -0.039 -6.785 -7.024 1.00 72.94 90 ARG A N 1
ATOM 737 C CA . ARG A 1 90 ? -0.255 -5.811 -8.091 1.00 72.94 90 ARG A CA 1
ATOM 738 C C . ARG A 1 90 ? 0.882 -5.920 -9.098 1.00 72.94 90 ARG A C 1
ATOM 740 O O . ARG A 1 90 ? 2.043 -5.857 -8.704 1.00 72.94 90 ARG A O 1
ATOM 747 N N . ILE A 1 91 ? 0.531 -6.043 -10.373 1.00 68.38 91 ILE A N 1
ATOM 748 C CA . ILE A 1 91 ? 1.484 -5.961 -11.480 1.00 68.38 91 ILE A CA 1
ATOM 749 C C . ILE A 1 91 ? 1.583 -4.486 -11.886 1.00 68.38 91 ILE A C 1
ATOM 751 O O . ILE A 1 91 ? 0.548 -3.867 -12.143 1.00 68.38 91 ILE A O 1
ATOM 755 N N . ILE A 1 92 ? 2.794 -3.932 -11.857 1.00 66.62 92 ILE A N 1
ATOM 756 C CA . ILE A 1 92 ? 3.128 -2.549 -12.236 1.00 66.62 92 ILE A CA 1
ATOM 757 C C . ILE A 1 92 ? 4.017 -2.507 -13.474 1.00 66.62 92 ILE A C 1
ATOM 759 O O . ILE A 1 92 ? 4.731 -3.507 -13.722 1.00 66.62 92 ILE A O 1
#

pLDDT: mean 80.08, std 11.64, range [49.47, 93.88]